Protein AF-A0A2V8BEC2-F1 (afdb_monomer)

Structure (mmCIF, N/CA/C/O backbone):
data_AF-A0A2V8BEC2-F1
#
_entry.id   AF-A0A2V8BEC2-F1
#
loop_
_atom_site.group_PDB
_atom_site.id
_atom_site.type_symbol
_atom_site.label_atom_id
_atom_site.label_alt_id
_atom_site.label_comp_id
_atom_site.label_asym_id
_atom_site.label_entity_id
_atom_site.label_seq_id
_atom_site.pdbx_PDB_ins_code
_atom_site.Cartn_x
_atom_site.Cartn_y
_atom_site.Cartn_z
_atom_site.occupancy
_atom_site.B_iso_or_equiv
_atom_site.auth_seq_id
_atom_site.auth_comp_id
_atom_site.auth_asym_id
_atom_site.auth_atom_id
_atom_site.pdbx_PDB_model_num
ATOM 1 N N . MET A 1 1 ? 32.874 -6.537 -6.611 1.00 49.28 1 MET A N 1
ATOM 2 C CA . MET A 1 1 ? 32.642 -5.227 -7.258 1.00 49.28 1 MET A CA 1
ATOM 3 C C . MET A 1 1 ? 31.214 -5.130 -7.831 1.00 49.28 1 MET A C 1
ATOM 5 O O . MET A 1 1 ? 31.020 -4.454 -8.825 1.00 49.28 1 MET A O 1
ATOM 9 N N . THR A 1 2 ? 30.208 -5.784 -7.218 1.00 60.12 2 THR A N 1
ATOM 10 C CA . THR A 1 2 ? 28.943 -6.113 -7.927 1.00 60.12 2 THR A CA 1
ATOM 11 C C . THR A 1 2 ? 27.662 -5.713 -7.184 1.00 60.12 2 THR A C 1
ATOM 13 O O . THR A 1 2 ? 26.629 -5.557 -7.813 1.00 60.12 2 THR A O 1
ATOM 16 N N . ARG A 1 3 ? 27.704 -5.495 -5.861 1.00 60.44 3 ARG A N 1
ATOM 17 C CA . ARG A 1 3 ? 26.500 -5.165 -5.073 1.00 60.44 3 ARG A CA 1
ATOM 18 C C . ARG A 1 3 ? 25.999 -3.733 -5.303 1.00 60.44 3 ARG A C 1
ATOM 20 O O . ARG A 1 3 ? 24.811 -3.522 -5.483 1.00 60.44 3 ARG A O 1
ATOM 27 N N . ARG A 1 4 ? 26.921 -2.767 -5.384 1.00 61.72 4 ARG A N 1
ATOM 28 C CA . ARG A 1 4 ? 26.583 -1.343 -5.532 1.00 61.72 4 ARG A CA 1
ATOM 29 C C . ARG A 1 4 ? 25.823 -1.031 -6.828 1.00 61.72 4 ARG A C 1
ATOM 31 O O . ARG A 1 4 ? 24.895 -0.246 -6.789 1.00 61.72 4 ARG A O 1
ATOM 38 N N . SER A 1 5 ? 26.175 -1.681 -7.940 1.00 62.44 5 SER A N 1
ATOM 39 C CA . SER A 1 5 ? 25.504 -1.473 -9.234 1.00 62.44 5 SER A CA 1
ATOM 40 C C . SER A 1 5 ? 24.073 -2.031 -9.257 1.00 62.44 5 SER A C 1
ATOM 42 O O . SER A 1 5 ? 23.193 -1.417 -9.859 1.00 62.44 5 SER A O 1
ATOM 44 N N . SER A 1 6 ? 23.822 -3.149 -8.568 1.00 64.69 6 SER A N 1
ATOM 45 C CA . SER A 1 6 ? 22.473 -3.709 -8.425 1.00 64.69 6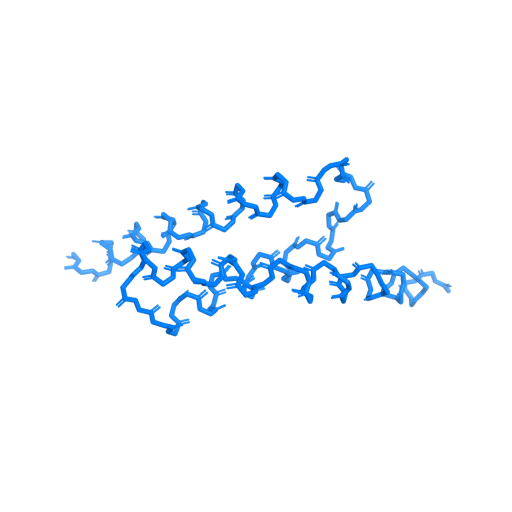 SER A CA 1
ATOM 46 C C . SER A 1 6 ? 21.579 -2.842 -7.536 1.00 64.69 6 SER A C 1
ATOM 48 O O . SER A 1 6 ? 20.426 -2.613 -7.889 1.00 64.69 6 SER A O 1
ATOM 50 N N . ASP A 1 7 ? 22.119 -2.322 -6.428 1.00 67.31 7 ASP A N 1
ATOM 51 C CA . ASP A 1 7 ? 21.387 -1.436 -5.511 1.00 67.31 7 ASP A CA 1
ATOM 52 C C . ASP A 1 7 ? 21.005 -0.109 -6.204 1.00 67.31 7 ASP A C 1
ATOM 54 O O . ASP A 1 7 ? 19.884 0.375 -6.053 1.00 67.31 7 ASP A O 1
ATOM 58 N N . GLU A 1 8 ? 21.903 0.447 -7.026 1.00 69.56 8 GLU A N 1
ATOM 59 C CA . GLU A 1 8 ? 21.667 1.676 -7.803 1.00 69.56 8 GLU A CA 1
ATOM 60 C C . GLU A 1 8 ? 20.582 1.476 -8.873 1.00 69.56 8 GLU A C 1
ATOM 62 O O . GLU A 1 8 ? 19.681 2.301 -9.013 1.00 69.56 8 GLU A O 1
ATOM 67 N N . SER A 1 9 ? 20.600 0.320 -9.546 1.00 74.00 9 SER A N 1
ATOM 68 C CA . SER A 1 9 ? 19.560 -0.054 -10.511 1.00 74.00 9 SER A CA 1
ATOM 69 C C . SER A 1 9 ? 18.204 -0.227 -9.819 1.00 74.00 9 SER A C 1
ATOM 71 O O . SER A 1 9 ? 17.190 0.268 -10.297 1.00 74.00 9 SER A O 1
ATOM 73 N N . ALA A 1 10 ? 18.150 -0.889 -8.661 1.00 74.38 10 ALA A N 1
ATOM 74 C CA . ALA A 1 10 ? 16.895 -1.049 -7.927 1.00 74.38 10 ALA A CA 1
ATOM 75 C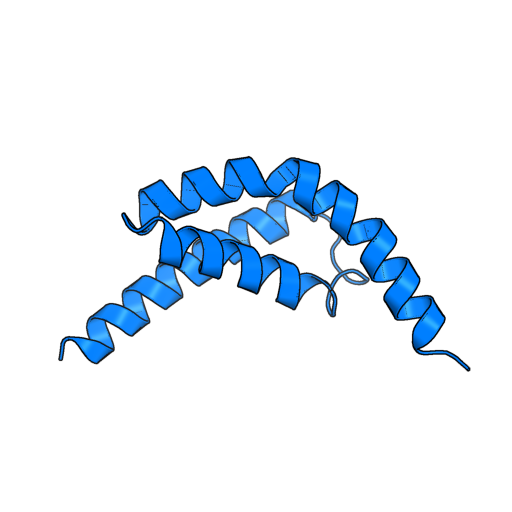 C . ALA A 1 10 ? 16.309 0.304 -7.479 1.00 74.38 10 ALA A C 1
ATOM 77 O O . ALA A 1 10 ? 15.098 0.511 -7.580 1.00 74.38 10 ALA A O 1
ATOM 78 N N . ALA A 1 11 ? 17.163 1.235 -7.039 1.00 75.75 11 ALA A N 1
ATOM 79 C CA . ALA A 1 11 ? 16.760 2.588 -6.664 1.00 75.75 11 ALA A CA 1
ATOM 80 C C . ALA A 1 11 ? 16.184 3.381 -7.854 1.00 75.75 11 ALA A C 1
ATOM 82 O O . ALA A 1 11 ? 15.155 4.045 -7.713 1.00 75.75 11 ALA A O 1
ATOM 83 N N . GLU A 1 12 ? 16.802 3.273 -9.033 1.00 83.88 12 GLU A N 1
ATOM 84 C CA . GLU A 1 12 ? 16.340 3.937 -10.258 1.00 83.88 12 GLU A CA 1
ATOM 85 C C . GLU A 1 12 ? 14.950 3.451 -10.693 1.00 83.88 12 GLU A C 1
ATOM 87 O O . GLU A 1 12 ? 14.111 4.238 -11.130 1.00 83.88 12 GLU A O 1
ATOM 92 N N . TRP A 1 13 ? 14.664 2.163 -10.506 1.00 84.56 13 TRP A N 1
ATOM 93 C CA . TRP A 1 13 ? 13.371 1.585 -10.858 1.00 84.56 13 TRP A CA 1
ATOM 94 C C . TRP A 1 13 ? 12.285 1.806 -9.797 1.00 84.56 13 TRP A C 1
ATOM 96 O O . TRP A 1 13 ? 11.106 1.919 -10.145 1.00 84.56 13 TRP A O 1
ATOM 106 N N . ILE A 1 14 ? 12.637 1.869 -8.507 1.00 89.38 14 ILE A N 1
ATOM 107 C CA . ILE A 1 14 ? 11.629 1.960 -7.444 1.00 89.38 14 ILE A CA 1
ATOM 108 C C . ILE A 1 14 ? 11.028 3.357 -7.290 1.00 89.38 14 ILE A C 1
ATOM 110 O O . ILE A 1 14 ? 9.837 3.459 -7.002 1.00 89.38 14 ILE A O 1
ATOM 114 N N . GLY A 1 15 ? 11.807 4.418 -7.527 1.00 91.56 15 GLY A N 1
ATOM 115 C CA . GLY A 1 15 ? 11.329 5.804 -7.446 1.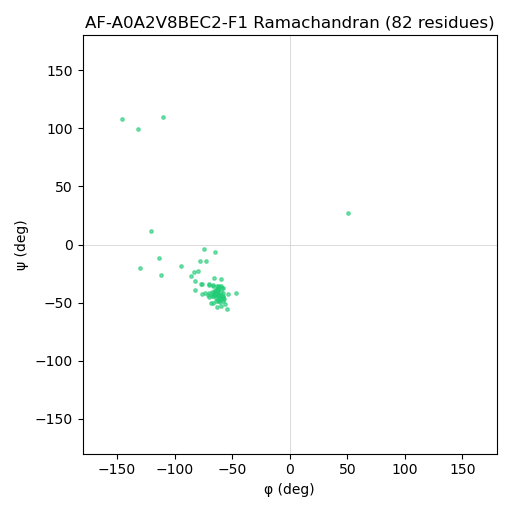00 91.56 15 GLY A CA 1
ATOM 116 C C . GLY A 1 15 ? 10.094 6.056 -8.324 1.00 91.56 15 GLY A C 1
ATOM 117 O O . GLY A 1 15 ? 9.039 6.409 -7.794 1.00 91.56 15 GLY A O 1
ATOM 118 N N . PRO A 1 16 ? 10.152 5.764 -9.638 1.00 92.44 16 PRO A N 1
ATOM 119 C CA . PRO A 1 16 ? 9.006 5.922 -10.533 1.00 92.44 16 PRO A CA 1
ATOM 120 C C . PRO A 1 16 ? 7.783 5.083 -10.138 1.00 92.44 16 PRO A C 1
ATOM 122 O O . PRO A 1 16 ? 6.645 5.526 -10.303 1.00 92.44 16 PRO A O 1
ATOM 125 N N . LEU A 1 17 ? 7.988 3.869 -9.611 1.00 93.19 17 LEU A N 1
ATOM 126 C CA . LEU A 1 17 ? 6.889 3.035 -9.113 1.00 93.19 17 LEU A CA 1
ATOM 127 C C . LEU A 1 17 ? 6.243 3.648 -7.868 1.00 93.19 17 LEU A C 1
ATOM 129 O O . LEU A 1 17 ? 5.016 3.636 -7.743 1.00 93.19 17 LEU A O 1
ATOM 133 N N . TYR A 1 18 ? 7.057 4.188 -6.962 1.00 94.25 18 TYR A N 1
ATOM 134 C CA . TYR A 1 18 ? 6.584 4.855 -5.759 1.00 94.25 18 TYR A CA 1
ATOM 135 C C . TYR A 1 18 ? 5.758 6.089 -6.116 1.00 94.25 18 TYR A C 1
ATOM 137 O O . TYR A 1 18 ? 4.582 6.159 -5.754 1.00 94.25 18 TYR A O 1
ATOM 145 N N . ASP A 1 19 ? 6.312 6.995 -6.920 1.00 95.25 19 ASP A N 1
ATOM 146 C CA . ASP A 1 19 ? 5.635 8.226 -7.336 1.00 95.25 19 ASP A CA 1
ATOM 147 C C . ASP A 1 19 ? 4.309 7.941 -8.050 1.00 95.25 19 ASP A C 1
ATOM 149 O O . ASP A 1 19 ? 3.309 8.635 -7.847 1.00 95.25 19 ASP A O 1
ATOM 153 N N . ARG A 1 20 ? 4.267 6.873 -8.856 1.00 96.19 20 ARG A N 1
ATOM 154 C CA . ARG A 1 20 ? 3.073 6.498 -9.614 1.00 96.19 20 ARG A CA 1
ATOM 155 C C . ARG A 1 20 ? 1.993 5.838 -8.763 1.00 96.19 20 ARG A C 1
ATOM 157 O O . ARG A 1 20 ? 0.809 6.115 -8.965 1.00 96.19 20 ARG A O 1
ATOM 164 N N . PHE A 1 21 ? 2.363 4.932 -7.858 1.00 96.81 21 PHE A N 1
ATOM 165 C CA . PHE A 1 21 ? 1.399 4.031 -7.219 1.00 96.81 21 PHE A CA 1
ATOM 166 C C . PHE A 1 21 ? 1.182 4.286 -5.726 1.00 96.81 21 PHE A C 1
ATOM 168 O O . PHE A 1 21 ? 0.088 3.994 -5.232 1.00 96.81 21 PHE A O 1
ATOM 175 N N . ALA A 1 22 ? 2.153 4.856 -5.003 1.00 96.88 22 ALA A N 1
ATOM 176 C CA . ALA A 1 22 ? 2.111 4.948 -3.542 1.00 96.88 22 ALA A CA 1
ATOM 177 C C . ALA A 1 22 ? 0.869 5.690 -3.035 1.00 96.88 22 ALA A C 1
ATOM 179 O O . ALA A 1 22 ? 0.175 5.189 -2.155 1.00 96.88 22 ALA A O 1
ATOM 180 N N . ALA A 1 23 ? 0.507 6.825 -3.640 1.00 98.25 23 ALA A N 1
ATOM 181 C CA . ALA A 1 23 ? -0.653 7.605 -3.203 1.00 98.25 23 ALA A CA 1
ATOM 182 C C . ALA A 1 23 ? -1.986 6.842 -3.353 1.00 98.25 23 ALA A C 1
ATOM 184 O O . ALA A 1 23 ? -2.872 6.948 -2.503 1.00 98.25 23 ALA A O 1
ATOM 185 N N . GLY A 1 24 ? -2.147 6.068 -4.431 1.00 98.31 24 GLY A N 1
ATOM 186 C CA . GLY A 1 24 ? -3.342 5.250 -4.655 1.00 98.31 24 GLY A CA 1
ATOM 187 C C . GLY A 1 24 ? -3.415 4.058 -3.703 1.00 98.31 24 GLY A C 1
ATOM 188 O O . GLY A 1 24 ? -4.466 3.794 -3.119 1.00 98.31 24 GLY A O 1
ATOM 189 N N . LEU A 1 25 ? -2.283 3.382 -3.508 1.00 98.62 25 LEU A N 1
ATOM 190 C CA . LEU A 1 25 ? -2.153 2.256 -2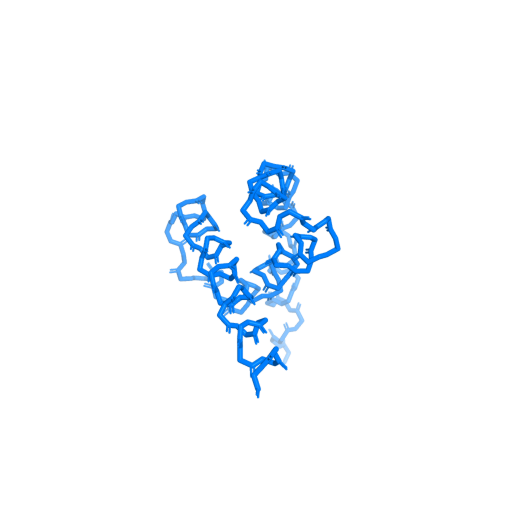.585 1.00 98.62 25 LEU A CA 1
ATOM 191 C C . LEU A 1 25 ? -2.359 2.685 -1.130 1.00 98.62 25 LEU A C 1
ATOM 193 O O . LEU A 1 25 ? -3.038 1.985 -0.386 1.00 98.62 25 LEU A O 1
ATOM 197 N N . TYR A 1 26 ? -1.857 3.860 -0.749 1.00 98.75 26 TYR A N 1
ATOM 198 C CA . TYR A 1 26 ? -2.059 4.441 0.573 1.00 98.75 26 TYR A CA 1
ATOM 199 C C . TYR A 1 26 ? -3.537 4.723 0.847 1.00 98.75 26 TYR A C 1
ATOM 201 O O . TYR A 1 26 ? -4.063 4.280 1.863 1.00 98.75 26 TYR A O 1
ATOM 209 N N . ARG A 1 27 ? -4.252 5.379 -0.080 1.00 98.69 27 ARG A N 1
ATOM 210 C CA . ARG A 1 27 ? -5.703 5.612 0.072 1.00 98.69 27 ARG A CA 1
ATOM 211 C C . ARG A 1 27 ? -6.480 4.307 0.227 1.00 98.69 27 ARG A C 1
ATOM 213 O O . ARG A 1 27 ? -7.375 4.223 1.064 1.00 98.69 27 ARG A O 1
ATOM 220 N N . TYR A 1 28 ? -6.121 3.290 -0.556 1.00 98.62 28 TYR A N 1
ATOM 221 C CA . TYR A 1 28 ? -6.695 1.956 -0.419 1.00 98.62 28 TYR A CA 1
ATOM 222 C C . TYR A 1 28 ? -6.410 1.351 0.966 1.00 98.62 28 TYR A C 1
ATOM 224 O O . TYR A 1 28 ? -7.331 0.882 1.630 1.00 98.62 28 TYR A O 1
ATOM 232 N N . ALA A 1 29 ? -5.164 1.410 1.435 1.00 98.69 29 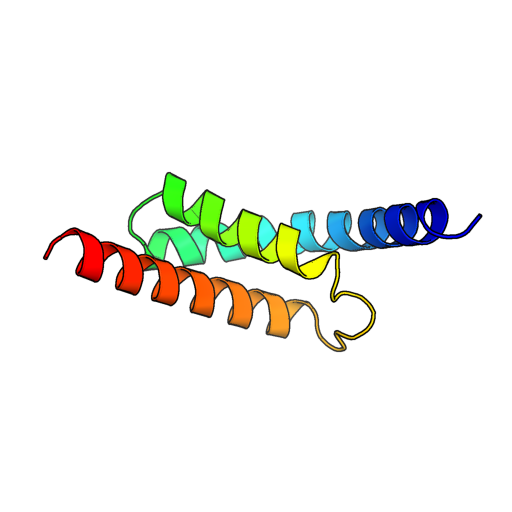ALA A N 1
ATOM 233 C CA . ALA A 1 29 ? -4.778 0.882 2.738 1.00 98.69 29 ALA A CA 1
ATOM 234 C C . ALA A 1 29 ? -5.488 1.607 3.894 1.00 98.69 29 ALA A C 1
ATOM 236 O O . ALA A 1 29 ? -5.976 0.945 4.806 1.00 98.69 29 ALA A O 1
ATOM 237 N N . VAL A 1 30 ? -5.644 2.936 3.825 1.00 98.75 30 VAL A N 1
ATOM 238 C CA . VAL A 1 30 ? -6.430 3.718 4.797 1.00 98.75 30 VAL A CA 1
ATOM 239 C C . VAL A 1 30 ? -7.876 3.226 4.848 1.00 98.75 30 VAL A C 1
ATOM 241 O O . VAL A 1 30 ? -8.413 3.031 5.936 1.00 98.75 30 VAL A O 1
ATOM 244 N N . MET A 1 31 ? -8.494 2.967 3.691 1.00 98.56 31 MET A N 1
ATOM 245 C CA . MET A 1 31 ? -9.866 2.455 3.623 1.00 98.56 31 MET A CA 1
ATOM 246 C C . MET A 1 31 ? -10.011 1.067 4.267 1.00 98.56 31 MET A C 1
ATOM 248 O O . MET A 1 31 ? -11.040 0.780 4.872 1.00 98.56 31 MET A O 1
ATOM 252 N N . VAL A 1 32 ? -8.996 0.207 4.149 1.00 98.31 32 VAL A N 1
ATOM 253 C CA . VAL A 1 32 ? -9.027 -1.158 4.702 1.00 98.31 32 VAL A CA 1
ATOM 254 C C . VAL A 1 32 ? -8.672 -1.193 6.191 1.00 98.31 32 VAL A C 1
ATOM 256 O O . VAL A 1 32 ? -9.260 -1.970 6.941 1.00 98.31 32 VAL A O 1
ATOM 259 N N . LEU A 1 33 ? -7.696 -0.392 6.620 1.00 98.12 33 LEU A N 1
ATOM 260 C CA . LEU A 1 33 ? -7.127 -0.449 7.969 1.00 98.12 33 LEU A CA 1
ATOM 261 C C . LEU A 1 33 ? -7.766 0.530 8.953 1.00 98.12 33 LEU A C 1
ATOM 263 O O . LEU A 1 33 ? -7.597 0.342 10.158 1.00 98.12 33 LEU A O 1
ATOM 267 N N . ALA A 1 34 ? -8.458 1.561 8.453 1.00 97.75 34 ALA A N 1
ATOM 268 C CA . ALA A 1 34 ? -9.000 2.671 9.241 1.00 97.75 34 ALA A CA 1
ATOM 269 C C . ALA A 1 34 ? -7.959 3.328 10.174 1.00 97.75 34 ALA A C 1
ATOM 271 O O . ALA A 1 34 ? -8.297 3.884 11.215 1.00 97.75 34 ALA A O 1
ATOM 272 N N . ASP A 1 35 ? -6.682 3.252 9.793 1.00 97.50 35 ASP A N 1
ATOM 2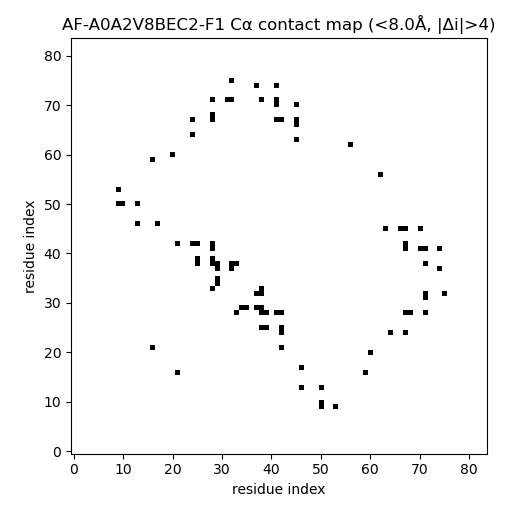73 C CA . ASP A 1 35 ? -5.534 3.722 10.561 1.00 97.50 35 ASP A CA 1
ATOM 274 C C . ASP A 1 35 ? -4.475 4.262 9.584 1.00 97.50 35 ASP A C 1
ATOM 276 O O . ASP A 1 35 ? -3.857 3.475 8.858 1.00 97.50 35 ASP A O 1
ATOM 280 N N . PRO A 1 36 ? -4.275 5.592 9.530 1.00 97.88 36 PRO A N 1
ATOM 281 C CA . PRO A 1 36 ? -3.296 6.217 8.645 1.00 97.88 36 PRO A CA 1
ATOM 282 C C . PRO A 1 36 ? -1.853 5.756 8.871 1.00 97.88 36 PRO A C 1
ATOM 284 O O . PRO A 1 36 ? -1.113 5.596 7.900 1.00 97.88 36 PRO A O 1
ATOM 287 N N . ALA A 1 37 ? -1.450 5.515 10.123 1.00 97.81 37 ALA A N 1
ATOM 288 C CA . ALA A 1 37 ? -0.088 5.090 10.437 1.00 97.81 37 ALA A CA 1
ATOM 289 C C . ALA A 1 37 ? 0.149 3.671 9.912 1.00 97.81 37 ALA A C 1
ATOM 291 O O . ALA A 1 37 ? 1.059 3.443 9.119 1.00 97.81 37 ALA A O 1
ATOM 292 N N . ALA A 1 38 ? -0.760 2.747 10.224 1.00 97.62 38 ALA A N 1
ATOM 293 C CA . ALA A 1 38 ? -0.650 1.379 9.728 1.00 97.62 38 ALA A CA 1
ATOM 294 C C . ALA A 1 38 ? -0.810 1.266 8.205 1.00 97.62 38 ALA A C 1
ATOM 296 O O . ALA A 1 38 ? -0.248 0.360 7.591 1.00 97.62 38 ALA A O 1
ATOM 297 N N . ALA A 1 39 ? -1.564 2.174 7.580 1.00 98.50 39 ALA A N 1
ATOM 298 C CA . ALA A 1 39 ? -1.646 2.269 6.128 1.00 98.50 39 ALA A CA 1
ATOM 299 C C . ALA A 1 39 ? -0.321 2.713 5.501 1.00 98.50 39 ALA A C 1
ATOM 301 O O . ALA A 1 39 ? 0.091 2.138 4.492 1.00 98.50 39 ALA A O 1
ATOM 302 N N . SER A 1 40 ? 0.351 3.701 6.098 1.00 98.25 40 SER A N 1
ATOM 303 C CA . SER A 1 40 ? 1.694 4.113 5.683 1.00 98.25 40 SER A CA 1
ATOM 304 C C . SER A 1 40 ? 2.676 2.950 5.816 1.00 98.25 40 SER A C 1
ATOM 306 O O . SER A 1 40 ? 3.345 2.614 4.840 1.00 98.25 40 SER A O 1
ATOM 308 N N . ASP A 1 41 ? 2.692 2.280 6.968 1.00 97.88 41 ASP A N 1
ATOM 309 C CA . ASP A 1 41 ? 3.589 1.150 7.230 1.00 97.88 41 ASP A CA 1
ATOM 310 C C . ASP A 1 41 ? 3.358 -0.001 6.245 1.00 97.88 41 ASP A C 1
ATOM 312 O O . ASP A 1 41 ? 4.307 -0.535 5.680 1.00 97.88 41 ASP A O 1
ATOM 316 N N . ALA A 1 42 ? 2.098 -0.348 5.958 1.00 97.81 42 ALA A N 1
ATOM 317 C CA . ALA A 1 42 ? 1.776 -1.411 5.007 1.00 97.81 42 ALA A CA 1
ATOM 318 C C . ALA A 1 42 ? 2.273 -1.103 3.584 1.00 97.81 42 ALA A C 1
ATOM 320 O O . ALA A 1 42 ? 2.738 -2.000 2.882 1.00 97.81 42 ALA A O 1
ATOM 321 N N . VAL A 1 43 ? 2.177 0.154 3.139 1.00 97.94 43 VAL A N 1
ATOM 322 C CA . VAL A 1 43 ? 2.709 0.564 1.832 1.00 97.94 43 VAL A CA 1
ATOM 323 C C . VAL A 1 43 ? 4.237 0.550 1.853 1.00 97.94 43 VAL A C 1
ATOM 325 O O . VAL A 1 43 ? 4.842 0.007 0.929 1.00 97.94 43 VAL A O 1
ATOM 328 N N . GLN A 1 44 ? 4.859 1.087 2.904 1.00 95.69 44 GLN A N 1
ATOM 329 C CA . GLN A 1 44 ? 6.316 1.103 3.047 1.00 95.69 44 GLN A CA 1
ATOM 330 C C . GLN A 1 44 ? 6.906 -0.308 3.066 1.00 95.69 44 GLN A C 1
ATOM 332 O O . GLN A 1 44 ? 7.861 -0.557 2.339 1.00 95.69 44 GLN A O 1
ATOM 337 N N . GLU A 1 45 ? 6.305 -1.248 3.796 1.00 96.06 45 GLU A N 1
ATOM 338 C CA . GLU A 1 45 ? 6.749 -2.645 3.853 1.00 96.06 45 GLU A CA 1
ATOM 339 C C . GLU A 1 45 ? 6.727 -3.305 2.464 1.00 96.06 45 GLU A C 1
ATOM 341 O O . GLU A 1 45 ? 7.659 -4.008 2.071 1.00 96.06 45 GLU A O 1
ATOM 346 N N . VAL A 1 46 ? 5.692 -3.027 1.663 1.00 96.19 46 VAL A N 1
ATOM 347 C CA . VAL A 1 46 ? 5.594 -3.554 0.294 1.00 96.19 46 VAL A CA 1
ATOM 348 C C . VAL A 1 46 ? 6.679 -2.979 -0.615 1.00 96.19 46 VAL A C 1
ATOM 350 O O . VAL A 1 46 ? 7.285 -3.733 -1.380 1.00 96.19 46 VAL A O 1
ATOM 353 N N . PHE A 1 47 ? 6.935 -1.670 -0.545 1.00 94.44 47 PHE A N 1
ATOM 354 C CA . PHE A 1 47 ? 8.001 -1.040 -1.325 1.00 94.44 47 PHE A CA 1
ATOM 355 C C . PHE A 1 47 ? 9.396 -1.437 -0.822 1.00 94.44 47 PHE A C 1
ATOM 357 O O . PHE A 1 47 ? 10.290 -1.638 -1.632 1.00 94.44 47 PHE A O 1
ATOM 364 N N . ALA A 1 48 ? 9.600 -1.652 0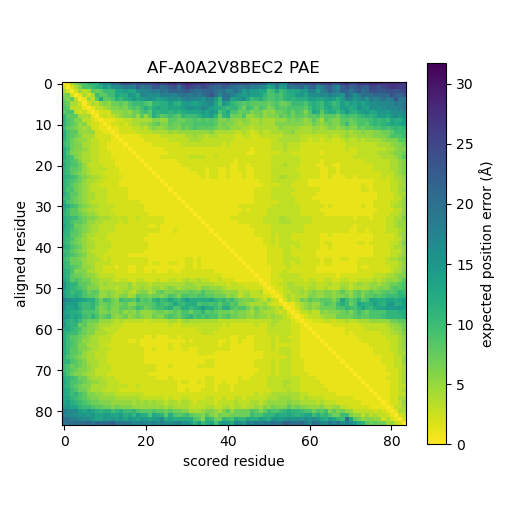.474 1.00 92.38 48 ALA A N 1
ATOM 365 C CA . ALA A 1 48 ? 10.857 -2.195 0.982 1.00 92.38 48 ALA A CA 1
ATOM 366 C C . ALA A 1 48 ? 11.089 -3.622 0.451 1.00 92.38 48 ALA A C 1
ATOM 368 O O . ALA A 1 48 ? 12.152 -3.929 -0.085 1.00 92.38 48 ALA A O 1
ATOM 369 N N . GLY A 1 49 ? 10.062 -4.476 0.502 1.00 89.56 49 GLY A N 1
ATOM 370 C CA . GLY A 1 49 ? 10.155 -5.873 0.077 1.00 89.56 49 GLY A CA 1
ATOM 371 C C . GLY A 1 49 ? 10.234 -6.100 -1.438 1.00 89.56 49 GLY A C 1
ATOM 372 O O . GLY A 1 49 ? 10.556 -7.212 -1.869 1.00 89.56 49 GLY A O 1
ATOM 373 N N . ILE A 1 50 ? 9.923 -5.095 -2.269 1.00 88.69 50 ILE A N 1
ATOM 374 C CA . ILE A 1 50 ? 10.012 -5.222 -3.733 1.00 88.69 50 ILE A CA 1
ATOM 375 C C . ILE A 1 50 ? 11.432 -4.984 -4.260 1.00 88.69 50 ILE A C 1
ATOM 377 O O . ILE A 1 50 ? 11.761 -5.528 -5.313 1.00 88.69 50 ILE A O 1
ATOM 381 N N . ILE A 1 51 ? 12.286 -4.257 -3.526 1.00 83.88 51 ILE A N 1
ATOM 382 C CA . ILE A 1 51 ? 13.682 -3.968 -3.913 1.00 83.88 51 ILE A CA 1
ATOM 383 C C . ILE A 1 51 ? 14.431 -5.270 -4.231 1.00 83.88 51 ILE A C 1
ATOM 385 O O . ILE A 1 51 ? 15.075 -5.380 -5.272 1.00 83.88 51 ILE A O 1
ATOM 389 N N . ASP A 1 52 ? 14.234 -6.304 -3.410 1.00 79.94 52 ASP A N 1
ATOM 390 C CA . ASP A 1 52 ? 14.881 -7.611 -3.583 1.00 79.94 52 ASP A CA 1
ATOM 391 C C . ASP A 1 52 ? 14.245 -8.488 -4.680 1.00 79.94 52 ASP A C 1
ATOM 393 O O . ASP A 1 52 ? 14.808 -9.510 -5.083 1.00 79.94 52 ASP A O 1
ATOM 397 N N . ARG A 1 53 ? 13.040 -8.142 -5.153 1.00 80.19 53 ARG A N 1
ATOM 398 C CA . ARG A 1 53 ? 12.214 -8.981 -6.048 1.00 80.19 53 ARG A CA 1
ATOM 399 C C . ARG A 1 53 ? 12.020 -8.396 -7.442 1.00 80.19 53 ARG A C 1
ATOM 401 O O . ARG A 1 53 ? 11.568 -9.118 -8.330 1.00 80.19 53 ARG A O 1
ATOM 408 N N . LEU A 1 54 ? 12.388 -7.132 -7.634 1.00 73.62 54 LEU A N 1
ATOM 409 C CA . LEU A 1 54 ? 12.194 -6.349 -8.853 1.00 73.62 54 LEU A CA 1
ATOM 410 C C . LEU A 1 54 ? 12.585 -7.072 -10.156 1.00 73.62 54 LEU A C 1
ATOM 412 O O . LEU A 1 54 ? 11.789 -7.030 -11.091 1.00 73.62 54 LEU A O 1
ATOM 416 N N . PRO A 1 55 ? 13.712 -7.818 -10.235 1.00 71.38 55 PRO A N 1
ATOM 417 C CA . PRO A 1 55 ? 14.115 -8.502 -11.470 1.00 71.38 55 PRO A CA 1
ATOM 418 C C . PRO A 1 55 ? 13.165 -9.614 -11.946 1.00 71.38 55 PRO A C 1
ATOM 420 O O . PRO A 1 55 ? 13.414 -10.215 -12.986 1.00 71.38 55 PRO A O 1
ATOM 423 N N . ARG A 1 56 ? 12.134 -9.964 -11.165 1.00 75.69 56 ARG A N 1
ATOM 424 C CA . ARG A 1 56 ? 11.229 -11.099 -11.417 1.00 75.69 56 ARG A CA 1
ATOM 425 C C . ARG A 1 56 ? 9.763 -10.689 -11.571 1.00 75.69 56 ARG A C 1
ATOM 427 O O . ARG A 1 56 ? 8.889 -11.549 -11.488 1.00 75.69 56 ARG A O 1
ATOM 434 N N . ILE A 1 57 ? 9.481 -9.393 -11.695 1.00 82.25 57 ILE A N 1
ATOM 435 C CA . ILE A 1 57 ? 8.113 -8.871 -11.721 1.00 82.25 57 ILE A CA 1
ATOM 436 C C . ILE A 1 57 ? 7.791 -8.376 -13.128 1.00 82.25 57 ILE A C 1
ATOM 438 O O . ILE A 1 57 ? 8.289 -7.338 -13.549 1.00 82.25 57 ILE A O 1
ATOM 442 N N . ASP A 1 58 ? 6.917 -9.107 -13.819 1.00 81.75 58 ASP A N 1
ATOM 443 C CA . ASP A 1 58 ? 6.474 -8.756 -15.174 1.00 81.75 58 ASP A CA 1
ATOM 444 C C . ASP A 1 58 ? 5.459 -7.596 -15.178 1.00 81.75 58 ASP A C 1
ATOM 446 O O . ASP A 1 58 ? 5.460 -6.762 -16.079 1.00 81.75 58 ASP A O 1
ATOM 450 N N . ASP A 1 59 ? 4.607 -7.515 -14.146 1.00 89.94 59 ASP A N 1
ATOM 451 C CA . ASP A 1 59 ? 3.612 -6.449 -13.956 1.00 89.94 59 ASP A CA 1
ATOM 452 C C . ASP A 1 59 ? 3.676 -5.911 -12.519 1.00 89.94 59 ASP A C 1
ATOM 454 O O . ASP A 1 59 ? 3.139 -6.495 -11.566 1.00 89.94 59 ASP A O 1
ATOM 458 N N . ALA A 1 60 ? 4.360 -4.776 -12.367 1.00 89.75 60 ALA A N 1
ATOM 459 C CA . ALA A 1 60 ? 4.557 -4.126 -11.079 1.00 89.75 60 ALA A CA 1
ATOM 460 C C . ALA A 1 60 ? 3.252 -3.585 -10.477 1.00 89.75 60 ALA A C 1
ATOM 462 O O . ALA A 1 60 ? 3.080 -3.647 -9.261 1.00 89.75 60 ALA A O 1
ATOM 463 N N . GLU A 1 61 ? 2.306 -3.101 -11.286 1.00 92.00 61 GLU A N 1
ATOM 464 C CA . GLU A 1 61 ? 1.040 -2.554 -10.784 1.00 92.00 61 GLU A CA 1
ATOM 465 C C . GLU A 1 61 ? 0.188 -3.656 -10.153 1.00 92.00 61 GLU A C 1
ATOM 467 O O . GLU A 1 61 ? -0.281 -3.528 -9.013 1.00 92.00 61 GLU A O 1
ATOM 472 N N . HIS A 1 62 ? 0.009 -4.760 -10.880 1.00 93.62 62 HIS A N 1
ATOM 473 C CA . HIS A 1 62 ? -0.752 -5.901 -10.393 1.00 93.62 62 HIS A CA 1
ATOM 474 C C . HIS A 1 62 ? -0.092 -6.519 -9.152 1.00 93.62 62 HIS A C 1
ATOM 476 O O . HIS A 1 62 ? -0.782 -6.833 -8.172 1.00 93.62 62 HIS A O 1
ATOM 482 N N . TYR A 1 63 ? 1.241 -6.635 -9.152 1.00 94.00 63 TYR A N 1
ATOM 483 C CA . TYR A 1 63 ? 1.992 -7.097 -7.989 1.00 94.00 63 TYR A CA 1
ATOM 484 C C . TYR A 1 63 ? 1.776 -6.188 -6.772 1.00 94.00 63 TYR A C 1
ATOM 486 O O . TYR A 1 63 ? 1.379 -6.681 -5.714 1.00 94.00 63 TYR A O 1
ATOM 494 N N . LEU A 1 64 ? 1.975 -4.873 -6.914 1.00 95.44 64 LEU A N 1
ATOM 495 C CA . LEU A 1 64 ? 1.872 -3.909 -5.815 1.00 95.44 64 LEU A CA 1
ATOM 496 C C . LEU A 1 64 ? 0.468 -3.889 -5.205 1.00 95.44 64 LEU A C 1
ATOM 498 O O . LEU A 1 64 ? 0.325 -3.962 -3.984 1.00 95.44 64 LEU A O 1
ATOM 502 N N . ARG A 1 65 ? -0.585 -3.880 -6.033 1.00 96.81 65 ARG A N 1
ATOM 503 C CA . ARG A 1 65 ? -1.973 -3.962 -5.543 1.00 96.81 65 ARG A CA 1
ATOM 504 C C . ARG A 1 65 ? -2.217 -5.226 -4.728 1.00 96.81 65 ARG A C 1
ATOM 506 O O . ARG A 1 65 ? -2.818 -5.170 -3.654 1.00 96.81 65 ARG A O 1
ATOM 513 N N . ARG A 1 66 ? -1.752 -6.376 -5.227 1.00 97.31 66 ARG A N 1
ATOM 514 C CA . ARG A 1 66 ? -1.893 -7.657 -4.528 1.00 97.31 66 ARG A CA 1
ATOM 515 C C . ARG A 1 66 ? -1.109 -7.669 -3.217 1.00 97.31 66 ARG A C 1
ATOM 517 O O . ARG A 1 66 ? -1.640 -8.147 -2.216 1.00 97.31 66 ARG A O 1
ATOM 524 N N . ALA A 1 67 ? 0.119 -7.161 -3.225 1.00 96.81 67 ALA A N 1
ATOM 525 C CA . ALA A 1 67 ? 0.993 -7.119 -2.062 1.00 96.81 67 ALA A CA 1
ATOM 526 C C . ALA A 1 67 ? 0.417 -6.225 -0.954 1.00 96.81 67 ALA A C 1
ATOM 528 O O . ALA A 1 67 ? 0.265 -6.695 0.170 1.00 96.81 67 ALA A O 1
ATOM 529 N N . VAL A 1 68 ? -0.025 -5.003 -1.277 1.00 98.38 68 VAL A N 1
ATOM 530 C CA . VAL A 1 68 ? -0.623 -4.078 -0.292 1.00 98.38 68 VAL A CA 1
ATOM 531 C C . VAL A 1 68 ? -1.905 -4.645 0.303 1.00 98.38 68 VAL A C 1
ATOM 533 O O . VAL A 1 68 ? -2.097 -4.595 1.516 1.00 98.38 68 VAL A O 1
ATOM 536 N N . ARG A 1 69 ? -2.769 -5.255 -0.518 1.00 98.44 69 ARG A N 1
ATOM 537 C CA . ARG A 1 69 ? -3.961 -5.954 -0.019 1.00 98.44 69 ARG A CA 1
ATOM 538 C C . ARG A 1 69 ? -3.597 -7.048 0.984 1.00 98.44 69 ARG A C 1
ATOM 540 O O . ARG A 1 69 ? -4.225 -7.151 2.036 1.00 98.44 69 ARG A O 1
ATOM 547 N N . ASN A 1 70 ? -2.599 -7.864 0.657 1.00 98.12 70 ASN A N 1
ATOM 548 C CA . ASN A 1 70 ? -2.158 -8.943 1.532 1.00 98.12 70 ASN A CA 1
ATOM 549 C C . ASN A 1 70 ? -1.573 -8.406 2.844 1.00 98.12 70 ASN A C 1
ATOM 551 O O . ASN A 1 70 ? -1.925 -8.932 3.898 1.00 98.12 70 ASN A O 1
ATOM 555 N N . GLU A 1 71 ? -0.753 -7.352 2.802 1.00 98.19 71 GLU A N 1
ATOM 556 C CA . GLU A 1 71 ? -0.225 -6.727 4.019 1.00 98.19 71 GLU A CA 1
ATOM 557 C C . GLU A 1 71 ? -1.331 -6.119 4.881 1.00 98.19 71 GLU A C 1
ATOM 559 O O . GLU A 1 71 ? -1.350 -6.353 6.087 1.00 98.19 71 GLU A O 1
ATOM 564 N N . CYS A 1 72 ? -2.328 -5.454 4.288 1.00 98.44 72 CYS A N 1
ATOM 565 C CA . CYS A 1 72 ? -3.472 -4.942 5.046 1.00 98.44 72 CYS A CA 1
ATOM 566 C C . CYS A 1 72 ? -4.197 -6.070 5.800 1.00 98.44 72 CYS A C 1
ATOM 568 O O . CYS A 1 72 ? -4.439 -5.974 7.004 1.00 98.44 72 CYS A O 1
ATOM 570 N N . TYR A 1 73 ? -4.501 -7.182 5.123 1.00 97.94 73 TYR A N 1
ATOM 571 C CA . TYR A 1 73 ? -5.144 -8.327 5.775 1.00 97.94 73 TYR A CA 1
ATOM 572 C C . TYR A 1 73 ? -4.250 -9.006 6.814 1.00 97.94 73 TYR A C 1
ATOM 574 O O . TYR A 1 73 ? -4.750 -9.458 7.849 1.00 97.94 73 TYR A O 1
ATOM 582 N N . SER A 1 74 ? -2.942 -9.066 6.567 1.00 97.69 74 SER A N 1
ATOM 583 C CA . SER A 1 74 ? -1.964 -9.579 7.524 1.00 97.69 74 SER A CA 1
ATOM 584 C C . SER A 1 74 ? -1.952 -8.726 8.794 1.00 97.69 74 SER A C 1
ATOM 586 O O . SER A 1 74 ? -2.086 -9.256 9.896 1.00 97.69 74 SER A O 1
ATOM 588 N N . THR A 1 75 ? -1.925 -7.401 8.655 1.00 97.06 75 THR A N 1
ATOM 589 C CA . THR A 1 75 ? -2.005 -6.440 9.760 1.00 97.06 75 THR A CA 1
ATOM 590 C C . THR A 1 75 ? -3.301 -6.584 10.557 1.00 97.06 75 THR A C 1
ATOM 592 O O . THR A 1 75 ? -3.245 -6.710 11.780 1.00 97.06 75 THR A O 1
ATOM 595 N N . LEU A 1 76 ? -4.463 -6.687 9.902 1.00 96.81 76 LEU A N 1
ATOM 596 C CA . LEU A 1 76 ? -5.738 -6.947 10.593 1.00 96.81 76 LEU A CA 1
ATOM 597 C C . LEU A 1 76 ? -5.744 -8.292 11.334 1.00 96.81 76 LEU A C 1
ATOM 599 O O . LEU A 1 76 ? -6.338 -8.421 12.404 1.00 96.81 76 LEU A O 1
ATOM 603 N N . ARG A 1 77 ? -5.096 -9.322 10.778 1.00 96.00 77 ARG A N 1
ATOM 604 C CA . ARG A 1 77 ? -4.945 -10.616 11.452 1.00 96.00 77 ARG A CA 1
ATOM 605 C C . ARG A 1 77 ? -4.043 -10.504 12.682 1.00 96.00 77 ARG A C 1
ATOM 607 O O . ARG A 1 77 ? -4.412 -11.043 13.717 1.00 96.00 77 ARG A O 1
ATOM 614 N N . ARG A 1 78 ? -2.908 -9.804 12.582 1.00 94.25 78 ARG A N 1
ATOM 615 C CA . ARG A 1 78 ? -1.974 -9.583 13.700 1.00 94.25 78 ARG A CA 1
ATOM 616 C C . ARG A 1 78 ? -2.646 -8.818 14.846 1.00 94.25 78 ARG A C 1
ATOM 618 O O . ARG A 1 78 ? -2.503 -9.244 15.983 1.00 94.25 78 ARG A O 1
ATOM 625 N N . ARG A 1 79 ? -3.430 -7.771 14.547 1.00 92.44 79 ARG A N 1
ATOM 626 C CA . ARG A 1 79 ? -4.213 -7.007 15.544 1.00 92.44 79 ARG A CA 1
ATOM 627 C C . ARG A 1 79 ? -5.153 -7.907 16.344 1.00 92.44 79 ARG A C 1
ATOM 629 O O . ARG A 1 79 ? -5.056 -7.967 17.560 1.00 92.44 79 ARG A O 1
ATOM 636 N N . ARG A 1 80 ? -5.952 -8.724 15.647 1.00 91.06 80 ARG A N 1
ATOM 637 C CA . ARG A 1 80 ? -6.876 -9.678 16.288 1.00 91.06 80 ARG A CA 1
ATOM 638 C C . ARG A 1 80 ? -6.191 -10.702 17.193 1.00 91.06 80 ARG A C 1
ATOM 640 O O . ARG A 1 80 ? -6.823 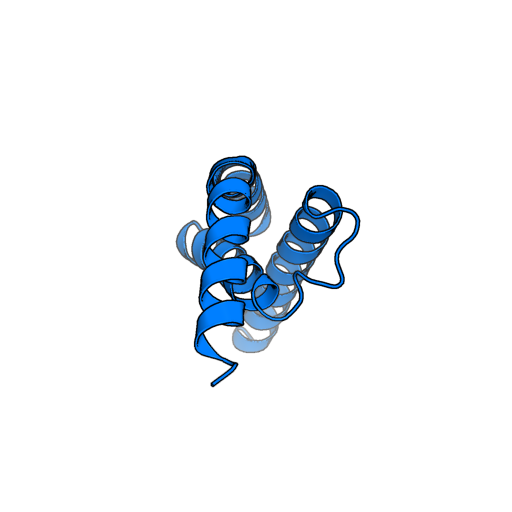-11.190 18.120 1.00 91.06 80 ARG A O 1
ATOM 647 N N . SER A 1 81 ? -4.945 -11.069 16.899 1.00 91.19 81 SER A N 1
ATOM 648 C CA . SER A 1 81 ? -4.173 -11.977 17.752 1.00 91.19 81 SER A CA 1
ATOM 649 C C . SER A 1 81 ? -3.555 -11.288 18.969 1.00 91.19 81 SER A C 1
ATOM 651 O O . SER A 1 81 ? -3.222 -11.990 19.912 1.00 91.19 81 SER A O 1
ATOM 653 N N . GLN A 1 82 ? -3.350 -9.967 18.935 1.00 83.00 82 GLN A N 1
ATOM 654 C CA . GLN A 1 82 ? -2.827 -9.196 20.072 1.00 83.00 82 GLN A CA 1
ATOM 655 C C . GLN A 1 82 ? -3.934 -8.752 21.035 1.00 83.00 82 GLN A C 1
ATOM 657 O O . GLN A 1 82 ? -3.676 -8.610 22.223 1.00 83.00 82 GLN A O 1
ATOM 662 N N . ASP A 1 83 ? -5.161 -8.583 20.536 1.00 70.88 83 ASP A N 1
ATOM 663 C CA . ASP A 1 83 ? -6.338 -8.261 21.355 1.00 70.88 83 ASP A CA 1
ATOM 664 C C . ASP A 1 83 ? -6.869 -9.460 22.175 1.00 70.88 83 ASP A C 1
ATOM 666 O O . ASP A 1 83 ? -7.837 -9.311 22.923 1.00 70.88 83 ASP A O 1
ATOM 670 N N . ARG A 1 84 ? -6.291 -10.658 22.010 1.00 57.53 84 ARG A N 1
ATOM 671 C CA . ARG A 1 84 ? -6.749 -11.917 22.617 1.00 57.53 84 ARG A CA 1
ATOM 672 C C . ARG A 1 84 ? -5.755 -12.443 23.641 1.00 57.53 84 ARG A C 1
ATOM 674 O O . ARG A 1 84 ? -6.236 -12.955 24.675 1.00 57.53 84 ARG A O 1
#

Mean predicted aligned error: 4.81 Å

Sequence (84 aa):
MTRRSSDESAAEWIGPLYDRFAAGLYRYAVMVLADPAAASDAVQEVFAGIIDRLPRIDDAEHYLRRAVRNECYSTLRRRRSQDR

pLDDT: mean 89.07, std 12.2, range [49.28, 98.75]

Nearest PDB structures (foldseek):
  6tye-assembly1_F  TM=8.420E-01  e=5.991E-02  Mycobacterium tuberculosis
  6tyg-assembly1_F  TM=8.058E-01  e=4.465E-02  Mycobacterium tuberculosis
  6dvb-assembly1_F  TM=8.341E-01  e=6.738E-02  Mycobacterium tuberculosis H37Rv
  6dxo-assembly1_A 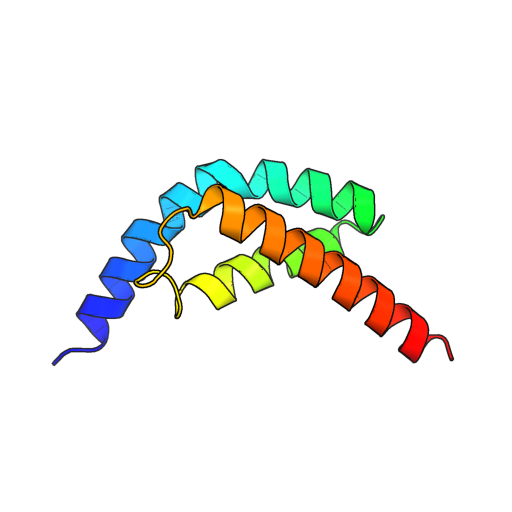 TM=8.333E-01  e=1.447E-01  Streptomyces venezuelae ATCC 10712
  1h3l-assembly1_A  TM=8.247E-01  e=2.316E-01  Streptomyces coelicolor A3(2)

Solvent-accessible surface area (backbone atoms only — not comparable to full-atom values): 4794 Å² total; per-residue (Å²): 143,63,64,69,65,52,55,53,51,40,51,67,57,46,51,62,52,43,75,71,41,44,70,61,53,32,54,52,29,28,72,76,60,78,32,67,67,61,12,49,49,33,47,50,51,45,59,60,62,38,60,86,45,53,96,75,56,94,51,61,67,66,47,49,57,54,45,37,53,48,41,48,54,49,51,56,52,53,51,61,64,70,80,105

Secondary structure (DSSP, 8-state):
--HHHHHHHHHHHHHHHHHHHHHHHHHHHHHHHS-HHHHHHHHHHHHHHHHTTGGG-S-HHHHHHHHHHHHHHHHHHHHHHH--

Radius of gyration: 14.28 Å; Cα contacts (8 Å, |Δi|>4): 46; chains: 1; bounding box: 42×20×38 Å

Foldseek 3Di:
DPPVVLLVVLVVVLVVVCVPPVVVQLVVLCVLQVDSVLSNVLLVVLSVVCSVVVVPDPDPNVSSNVSSVVSSVVVVVVVVVVVD